Protein AF-A0A916LHG8-F1 (afdb_monomer)

Solvent-accessible surface area (backbone atoms only — not comparable to full-atom values): 3827 Å² total; per-residue (Å²): 116,53,76,92,55,94,58,83,66,48,46,76,89,69,90,75,64,92,92,65,85,87,76,58,46,85,49,69,91,78,91,67,80,87,81,71,66,51,70,50,61,81,90,83,53,80,76,47,76,48,67,129

Foldseek 3Di:
DPPPPDDPFAWDPDDDDPPDDIDGDDDDDDPDDDDFKDFDDPVPDTDDIDGD

Radius of gyration: 13.19 Å; Cα contacts (8 Å, |Δi|>4): 51; chains: 1; bounding box: 28×27×32 Å

Mean predicted aligned error: 2.87 Å

Structure (mmCIF, N/CA/C/O backbone):
data_AF-A0A916LHG8-F1
#
_entry.id   AF-A0A916LHG8-F1
#
loop_
_atom_site.group_PDB
_atom_site.id
_atom_site.type_symbol
_atom_site.label_atom_id
_atom_site.label_alt_id
_atom_site.label_comp_id
_atom_site.label_asym_id
_atom_site.label_entity_id
_atom_site.label_seq_id
_atom_site.pdbx_PDB_ins_code
_atom_site.Cartn_x
_atom_site.Cartn_y
_atom_site.Cartn_z
_atom_site.occupancy
_atom_site.B_iso_or_equiv
_atom_site.auth_seq_id
_atom_site.auth_comp_id
_atom_site.auth_asym_id
_atom_site.auth_atom_id
_atom_site.pdbx_PDB_model_num
ATOM 1 N N . MET A 1 1 ? 6.948 0.037 -2.161 1.0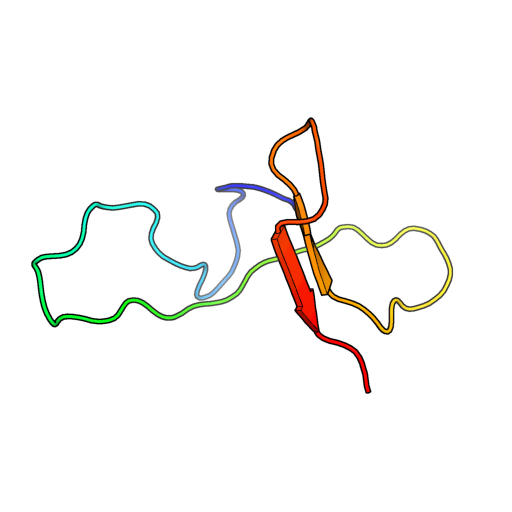0 88.38 1 MET A N 1
ATOM 2 C CA . MET A 1 1 ? 5.951 1.105 -1.936 1.00 88.38 1 MET A CA 1
ATOM 3 C C . MET A 1 1 ? 6.684 2.390 -1.595 1.00 88.38 1 MET A C 1
ATOM 5 O O . MET A 1 1 ? 7.575 2.351 -0.753 1.00 88.38 1 MET A O 1
ATOM 9 N N . LEU A 1 2 ? 6.314 3.507 -2.217 1.00 90.75 2 LEU A N 1
ATOM 10 C CA . LEU A 1 2 ? 6.773 4.838 -1.818 1.00 90.75 2 LEU A CA 1
ATOM 11 C C . LEU A 1 2 ? 5.929 5.318 -0.623 1.00 90.75 2 LEU A C 1
ATOM 13 O O . LEU A 1 2 ? 4.896 5.961 -0.799 1.00 90.75 2 LEU A O 1
ATOM 17 N N . TRP A 1 3 ? 6.318 4.925 0.595 1.00 87.81 3 TRP A N 1
ATOM 18 C CA . TRP A 1 3 ? 5.563 5.233 1.817 1.00 87.81 3 TRP A CA 1
ATOM 19 C C . TRP A 1 3 ? 5.566 6.727 2.134 1.00 87.81 3 TRP A C 1
ATOM 21 O O . TRP A 1 3 ? 6.637 7.325 2.192 1.00 87.81 3 TRP A O 1
ATO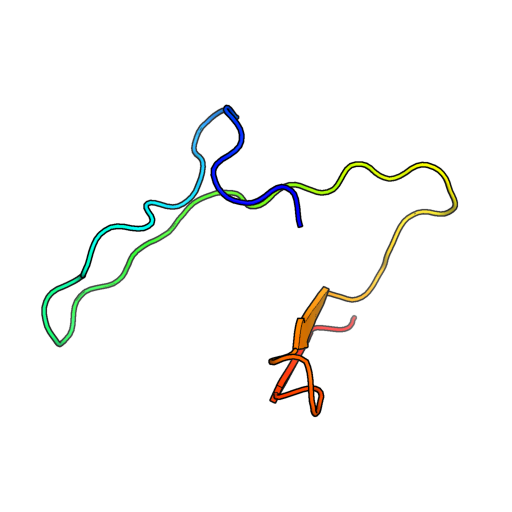M 31 N N . GLN A 1 4 ? 4.381 7.307 2.371 1.00 81.25 4 GLN A N 1
ATOM 32 C CA . GLN A 1 4 ? 4.192 8.720 2.745 1.00 81.25 4 GLN A CA 1
ATOM 33 C C . GLN A 1 4 ? 4.897 9.739 1.827 1.00 81.25 4 GLN A C 1
ATOM 35 O O . GLN A 1 4 ? 5.017 10.914 2.171 1.00 81.25 4 GLN A O 1
ATOM 40 N N . ALA A 1 5 ? 5.325 9.315 0.636 1.00 85.06 5 ALA A N 1
ATOM 41 C CA . ALA A 1 5 ? 5.794 10.221 -0.393 1.00 85.06 5 ALA A CA 1
ATOM 42 C C . ALA A 1 5 ? 4.616 11.079 -0.876 1.00 85.06 5 ALA A C 1
ATOM 44 O O . ALA A 1 5 ? 3.477 10.607 -0.960 1.00 85.06 5 ALA A O 1
ATOM 45 N N . ALA A 1 6 ? 4.892 12.344 -1.197 1.00 84.38 6 ALA A N 1
ATOM 46 C CA . ALA A 1 6 ? 3.881 13.233 -1.746 1.00 84.38 6 ALA A CA 1
ATOM 47 C C . ALA A 1 6 ? 3.363 12.671 -3.080 1.00 84.38 6 ALA A C 1
ATOM 49 O O . ALA A 1 6 ? 4.133 12.413 -4.004 1.00 84.38 6 ALA A O 1
ATOM 50 N N . GLY A 1 7 ? 2.049 12.495 -3.162 1.00 89.44 7 GLY A N 1
ATOM 51 C CA . GLY A 1 7 ? 1.326 12.037 -4.339 1.00 89.44 7 GLY A CA 1
ATOM 52 C C . GLY A 1 7 ? -0.125 12.517 -4.253 1.00 89.44 7 GLY A C 1
ATOM 53 O O . GLY A 1 7 ? -0.602 12.812 -3.152 1.00 89.44 7 GLY A O 1
ATOM 54 N N . PRO A 1 8 ? -0.823 12.671 -5.387 1.00 94.00 8 PRO A N 1
ATOM 55 C CA . PRO A 1 8 ? -2.232 13.044 -5.361 1.00 94.00 8 PRO A CA 1
ATOM 56 C C . PRO A 1 8 ? -3.063 11.939 -4.688 1.00 94.00 8 PRO A C 1
ATOM 58 O O . PRO A 1 8 ? -2.850 10.761 -4.948 1.00 94.00 8 PRO A O 1
ATOM 61 N N . ASP A 1 9 ? -4.009 12.308 -3.822 1.00 94.62 9 ASP A N 1
ATOM 62 C CA . ASP A 1 9 ? -4.947 11.386 -3.155 1.00 94.62 9 ASP A CA 1
ATOM 63 C C . ASP A 1 9 ? -4.299 10.187 -2.424 1.00 94.62 9 ASP A C 1
ATOM 65 O O . ASP A 1 9 ? -4.887 9.103 -2.358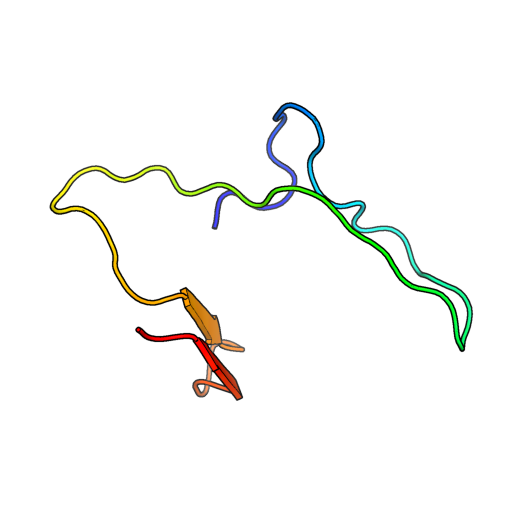 1.00 94.62 9 ASP A O 1
ATOM 69 N N . THR A 1 10 ? -3.079 10.338 -1.894 1.00 96.31 10 THR A N 1
ATOM 70 C CA . THR A 1 10 ? -2.399 9.280 -1.125 1.00 96.31 10 THR A CA 1
ATOM 71 C C . THR A 1 10 ? -3.213 8.883 0.110 1.00 96.31 10 THR A C 1
ATOM 73 O O . THR A 1 10 ? -3.754 9.741 0.809 1.00 96.31 10 THR A O 1
ATOM 76 N N . ILE A 1 11 ? -3.274 7.579 0.406 1.00 96.12 11 ILE A N 1
ATOM 77 C CA . ILE A 1 11 ? -3.956 7.073 1.606 1.00 96.12 11 ILE A CA 1
ATOM 78 C C . ILE A 1 11 ? -3.386 7.705 2.887 1.00 96.12 11 ILE A C 1
ATOM 80 O O . ILE A 1 11 ? -2.171 7.812 3.066 1.00 96.12 11 ILE A O 1
ATOM 84 N N . SER A 1 12 ? -4.273 8.123 3.794 1.00 94.75 12 SER A N 1
ATOM 85 C CA . SER A 1 12 ? -3.868 8.684 5.085 1.00 94.75 12 SER A CA 1
ATOM 86 C C . SER A 1 12 ? -3.236 7.611 5.973 1.00 94.75 12 SER A C 1
ATOM 88 O O . SER A 1 12 ? -3.818 6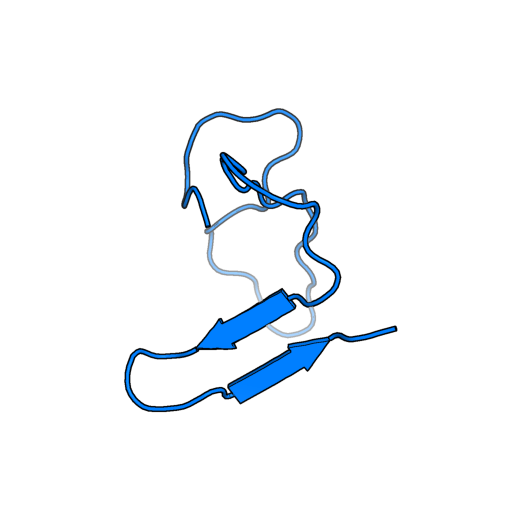.546 6.169 1.00 94.75 12 SER A O 1
ATOM 90 N N . GLY A 1 13 ? -2.072 7.915 6.554 1.00 93.31 13 GLY A N 1
ATOM 91 C CA . GLY A 1 13 ? -1.421 7.082 7.574 1.00 93.31 13 GLY A CA 1
ATOM 92 C C . GLY A 1 13 ? -1.886 7.367 9.007 1.00 93.31 1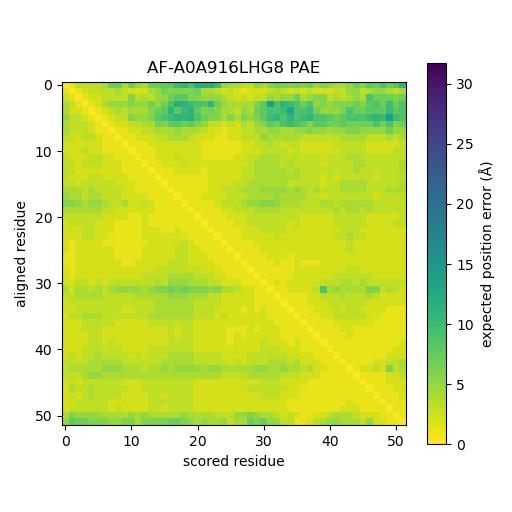3 GLY A C 1
ATOM 93 O O . GLY A 1 13 ? -1.243 6.911 9.950 1.00 93.31 13 GLY A O 1
ATOM 94 N N . ALA A 1 14 ? -2.939 8.168 9.188 1.00 96.94 14 ALA A N 1
ATOM 95 C CA . ALA A 1 14 ? -3.501 8.456 10.503 1.00 96.94 14 ALA A CA 1
ATOM 96 C C . ALA A 1 14 ? -4.273 7.252 11.065 1.00 96.94 14 ALA A C 1
ATOM 98 O O . ALA A 1 14 ? -4.840 6.452 10.322 1.00 96.94 14 ALA A O 1
ATOM 99 N N . THR A 1 15 ? -4.342 7.158 12.393 1.00 97.81 15 THR A N 1
ATOM 100 C CA . THR A 1 15 ? -5.195 6.182 13.080 1.00 97.81 15 THR A CA 1
ATOM 101 C C . THR A 1 15 ? -6.664 6.408 12.725 1.00 97.81 15 THR A C 1
ATOM 103 O O . THR A 1 15 ? -7.133 7.547 12.741 1.00 97.81 15 THR A O 1
ATOM 106 N N . ILE A 1 16 ? -7.402 5.325 12.469 1.00 98.00 16 ILE A N 1
ATOM 107 C CA . ILE A 1 16 ? -8.855 5.359 12.267 1.00 98.00 16 ILE A CA 1
ATOM 108 C C . ILE A 1 16 ? -9.601 4.821 13.501 1.00 98.00 16 ILE A C 1
ATOM 110 O O . ILE A 1 16 ? -9.093 3.916 14.170 1.00 98.00 16 ILE A O 1
ATOM 114 N N . PRO A 1 17 ? -10.800 5.343 13.816 1.00 98.31 17 PRO A N 1
ATOM 115 C CA . PRO A 1 17 ? -11.691 4.738 14.803 1.00 98.31 17 PRO A CA 1
ATOM 116 C C . PRO A 1 17 ? -12.155 3.335 14.386 1.00 98.31 17 PRO A C 1
ATOM 118 O O . PRO A 1 17 ? -12.177 2.989 13.205 1.00 98.31 17 PRO A O 1
ATOM 121 N N . GLN A 1 18 ? -12.573 2.520 15.355 1.00 98.00 18 GLN A N 1
ATOM 122 C CA . GLN A 1 18 ? -13.126 1.196 15.070 1.00 98.00 18 GLN A CA 1
ATOM 123 C C . GLN A 1 18 ? -14.406 1.300 14.225 1.00 98.00 18 GLN A C 1
ATOM 125 O O . GLN A 1 18 ? -15.309 2.061 14.557 1.00 98.00 18 GLN A O 1
ATOM 130 N N . GLY A 1 19 ? -14.496 0.482 13.171 1.00 98.31 19 GLY A N 1
ATOM 131 C CA . GLY A 1 19 ? -15.646 0.436 12.260 1.00 98.31 19 GLY A CA 1
ATOM 132 C C . GLY A 1 19 ? -15.570 1.416 11.084 1.00 98.31 19 GLY A C 1
ATOM 133 O O . GLY A 1 19 ? -16.356 1.283 10.150 1.00 98.31 19 GLY A O 1
ATOM 134 N N . GLU A 1 20 ? -14.612 2.344 11.094 1.00 98.50 20 GLU A N 1
ATOM 135 C CA . GLU A 1 20 ? -14.364 3.275 9.990 1.00 98.50 20 GLU A CA 1
ATOM 136 C C . GLU A 1 20 ? -13.460 2.664 8.907 1.00 98.50 20 GLU A C 1
ATOM 138 O O . GLU A 1 20 ? -12.819 1.629 9.106 1.00 98.50 20 GLU A O 1
ATOM 143 N N . GLN A 1 21 ? -13.390 3.326 7.748 1.00 97.81 21 GLN A N 1
ATOM 144 C CA . GLN A 1 21 ? -12.509 2.956 6.636 1.00 97.81 21 GLN A CA 1
ATOM 145 C C . GLN A 1 21 ? -11.641 4.143 6.206 1.00 97.81 21 GLN A C 1
ATOM 147 O O . GLN A 1 21 ? -12.051 5.298 6.293 1.00 97.81 21 GLN A O 1
ATOM 152 N N . SER A 1 22 ? -10.447 3.850 5.690 1.00 97.38 22 SER A N 1
ATOM 153 C CA . SER A 1 22 ? -9.576 4.819 5.019 1.00 97.38 22 SER A CA 1
ATOM 154 C C . SER A 1 22 ? -9.296 4.325 3.606 1.00 97.38 22 SER A C 1
ATOM 156 O O . SER A 1 22 ? -9.061 3.135 3.398 1.00 97.38 22 SER A O 1
ATOM 158 N N . THR A 1 23 ? -9.332 5.231 2.633 1.00 97.50 23 THR A N 1
ATOM 159 C CA . THR A 1 23 ? -9.082 4.920 1.224 1.00 97.50 23 THR A CA 1
ATOM 160 C C . THR A 1 23 ? -8.173 5.969 0.603 1.00 97.50 23 THR A C 1
ATOM 162 O O . THR A 1 23 ? -8.158 7.126 1.023 1.00 97.50 23 THR A O 1
ATOM 165 N N . GLY A 1 24 ? -7.392 5.555 -0.387 1.00 96.19 24 GLY A N 1
ATOM 166 C CA . GLY A 1 24 ? -6.482 6.420 -1.120 1.00 96.19 24 GLY A CA 1
ATOM 167 C C . GLY A 1 24 ? -5.532 5.619 -1.998 1.00 96.19 24 GLY A C 1
ATOM 168 O O . GLY A 1 24 ? -5.621 4.394 -2.097 1.00 96.19 24 GLY A O 1
ATOM 169 N N . LYS A 1 25 ? -4.624 6.327 -2.662 1.00 96.81 25 LYS A N 1
ATO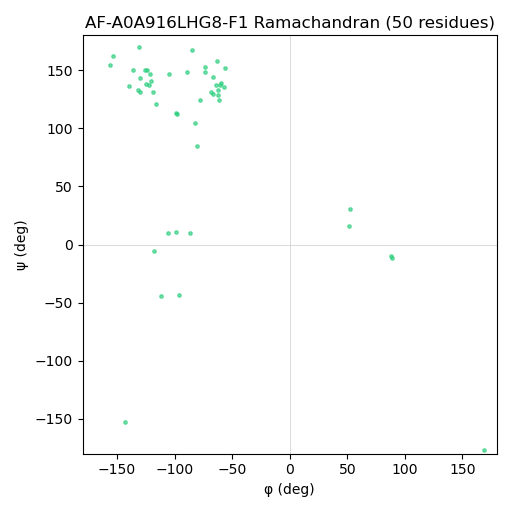M 170 C CA . LYS A 1 25 ? -3.649 5.752 -3.588 1.00 96.81 25 LYS A CA 1
ATOM 171 C C . LYS A 1 25 ? -2.376 5.341 -2.847 1.00 96.81 25 LYS A C 1
ATOM 173 O O . LYS A 1 25 ? -1.966 5.979 -1.877 1.00 96.81 25 LYS A O 1
ATOM 178 N N . ILE A 1 26 ? -1.738 4.286 -3.343 1.00 96.12 26 ILE A N 1
ATOM 179 C CA . ILE A 1 26 ? -0.366 3.899 -3.007 1.00 96.12 26 ILE A CA 1
ATOM 180 C C . ILE A 1 26 ? 0.452 3.870 -4.294 1.00 96.12 26 ILE A C 1
ATOM 182 O O . ILE A 1 26 ? -0.074 3.556 -5.362 1.00 96.12 26 ILE A O 1
ATOM 186 N N . TYR A 1 27 ? 1.734 4.209 -4.193 1.00 96.31 27 TYR A N 1
ATOM 187 C CA . TYR A 1 27 ? 2.590 4.407 -5.357 1.00 96.31 27 TYR A CA 1
ATOM 188 C C . TYR A 1 27 ? 3.829 3.520 -5.322 1.00 96.31 27 TYR A C 1
ATOM 190 O O . TYR A 1 27 ? 4.372 3.185 -4.262 1.00 96.31 27 TYR A O 1
ATOM 198 N N . PHE A 1 28 ? 4.289 3.170 -6.518 1.00 96.50 28 PHE A N 1
ATOM 199 C CA . PHE A 1 28 ? 5.506 2.415 -6.765 1.00 96.50 28 PHE A CA 1
ATOM 200 C C . PHE A 1 28 ? 6.284 3.141 -7.857 1.00 96.50 28 PHE A C 1
ATOM 202 O O . PHE A 1 28 ? 5.704 3.520 -8.872 1.00 96.50 28 PHE A O 1
ATOM 209 N N . ASP A 1 29 ? 7.581 3.327 -7.640 1.00 96.81 29 ASP A N 1
ATOM 210 C CA . ASP A 1 29 ? 8.491 3.683 -8.722 1.00 96.81 29 ASP A CA 1
ATOM 211 C C . ASP A 1 29 ? 8.879 2.387 -9.444 1.00 96.81 29 ASP A C 1
ATOM 213 O O . ASP A 1 29 ? 9.586 1.544 -8.886 1.00 96.81 29 ASP A O 1
ATOM 217 N N . VAL A 1 30 ? 8.312 2.171 -10.630 1.00 97.25 30 VAL A N 1
ATOM 218 C CA . VAL A 1 30 ? 8.521 0.957 -11.425 1.0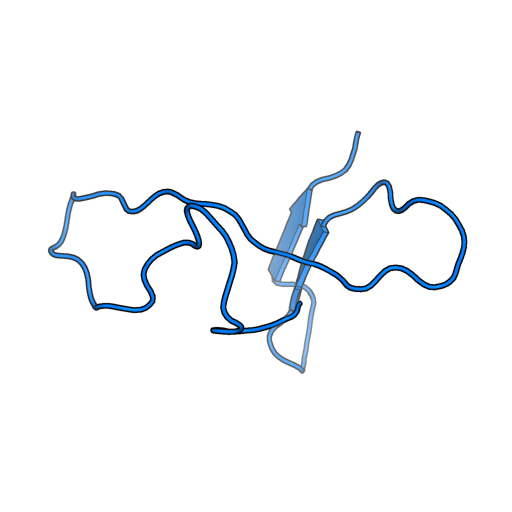0 97.25 30 VAL A CA 1
ATOM 219 C C . VAL A 1 30 ? 9.573 1.247 -12.486 1.00 97.25 30 VAL A C 1
ATOM 221 O O . VAL A 1 30 ? 9.329 1.996 -13.426 1.00 97.25 30 VAL A O 1
ATOM 224 N N . THR A 1 31 ? 10.730 0.603 -12.362 1.00 97.31 31 THR A N 1
ATOM 225 C CA . THR A 1 31 ? 11.879 0.776 -13.268 1.00 97.31 31 THR A CA 1
ATOM 226 C C . THR A 1 31 ? 12.081 -0.403 -14.228 1.00 97.31 31 THR A C 1
ATOM 228 O O . THR A 1 31 ? 13.094 -0.478 -14.922 1.00 97.31 31 THR A O 1
ATOM 231 N N . GLY A 1 32 ? 11.120 -1.331 -14.282 1.00 97.12 32 GLY A N 1
ATOM 232 C CA . GLY A 1 32 ? 11.169 -2.557 -15.080 1.00 97.12 32 GLY A CA 1
ATOM 233 C C . GLY A 1 32 ? 9.806 -2.935 -15.677 1.00 97.12 32 GLY A C 1
ATOM 234 O O . GLY A 1 32 ? 8.986 -2.051 -15.931 1.00 97.12 32 GLY A O 1
ATOM 235 N N . PRO A 1 33 ? 9.549 -4.235 -15.928 1.00 98.38 33 PRO A N 1
ATOM 236 C CA . PRO A 1 33 ? 8.259 -4.708 -16.425 1.00 98.38 33 PRO A CA 1
ATOM 237 C C . PRO A 1 33 ? 7.087 -4.295 -15.527 1.00 98.38 33 PRO A C 1
ATOM 239 O O . PRO A 1 33 ? 7.239 -4.148 -14.313 1.00 98.38 33 PRO A O 1
ATOM 242 N N . SER A 1 34 ? 5.904 -4.144 -16.123 1.00 97.88 34 SER A N 1
ATOM 243 C CA . SER A 1 34 ? 4.691 -3.788 -15.386 1.00 97.88 34 SER A CA 1
ATOM 244 C C . SER A 1 34 ? 4.329 -4.869 -14.356 1.00 97.88 34 SER A C 1
ATOM 246 O O . SER A 1 34 ? 4.242 -6.042 -14.726 1.00 97.88 34 SER A O 1
ATOM 248 N N . PRO A 1 35 ? 4.098 -4.503 -13.082 1.00 97.56 35 PRO A N 1
ATOM 249 C CA . PRO A 1 35 ? 3.706 -5.462 -12.058 1.00 97.56 35 PRO A CA 1
ATOM 250 C C . PRO A 1 35 ? 2.247 -5.900 -12.238 1.00 97.56 35 PRO A C 1
ATOM 252 O O . PRO A 1 35 ? 1.400 -5.112 -12.657 1.00 97.56 35 PRO A O 1
ATOM 255 N N . THR A 1 36 ? 1.953 -7.144 -11.863 1.00 98.19 36 THR A N 1
ATOM 256 C CA . THR A 1 36 ? 0.597 -7.726 -11.870 1.00 98.19 36 THR A CA 1
ATOM 257 C C . THR A 1 36 ? 0.106 -8.140 -10.483 1.00 98.19 36 THR A C 1
ATOM 259 O O . THR A 1 36 ? -1.041 -8.550 -10.350 1.00 98.19 36 THR A O 1
ATOM 262 N N . ILE A 1 37 ? 0.958 -8.046 -9.457 1.00 98.06 37 ILE A N 1
ATOM 263 C CA . ILE A 1 37 ? 0.686 -8.516 -8.095 1.00 98.06 37 ILE A CA 1
ATOM 264 C C . ILE A 1 37 ? 1.007 -7.400 -7.101 1.00 98.06 37 ILE A C 1
ATOM 266 O O . ILE A 1 37 ? 1.995 -6.676 -7.263 1.00 98.06 37 ILE A O 1
ATOM 270 N N . VAL A 1 38 ? 0.198 -7.293 -6.048 1.00 97.88 38 VAL A N 1
ATOM 271 C CA . VAL A 1 38 ? 0.491 -6.482 -4.859 1.00 97.88 38 VAL A CA 1
ATOM 272 C C . VAL A 1 38 ? 0.553 -7.407 -3.649 1.00 97.88 38 VAL A C 1
ATOM 274 O O . VAL A 1 38 ? -0.361 -8.197 -3.436 1.00 97.88 38 VAL A O 1
ATOM 277 N N . ALA A 1 39 ? 1.608 -7.291 -2.842 1.00 98.06 39 ALA A N 1
ATOM 278 C CA . ALA A 1 39 ? 1.757 -8.046 -1.602 1.00 98.06 39 ALA A CA 1
ATOM 279 C C . ALA A 1 39 ? 1.987 -7.110 -0.406 1.00 98.06 39 ALA A C 1
ATOM 281 O O . ALA A 1 39 ? 2.757 -6.147 -0.496 1.00 98.06 39 ALA A O 1
ATOM 282 N N . MET A 1 40 ? 1.335 -7.403 0.721 1.00 97.94 40 MET A N 1
ATOM 283 C CA . MET A 1 40 ? 1.663 -6.825 2.026 1.00 97.94 40 MET A CA 1
ATOM 284 C C . MET A 1 40 ? 2.542 -7.816 2.785 1.00 97.94 40 MET A C 1
ATOM 286 O O . MET A 1 40 ? 2.082 -8.884 3.177 1.00 97.94 40 MET A O 1
ATOM 290 N N . ASN A 1 41 ? 3.800 -7.445 2.995 1.00 97.50 41 ASN A N 1
ATOM 291 C CA . ASN A 1 41 ? 4.819 -8.248 3.664 1.00 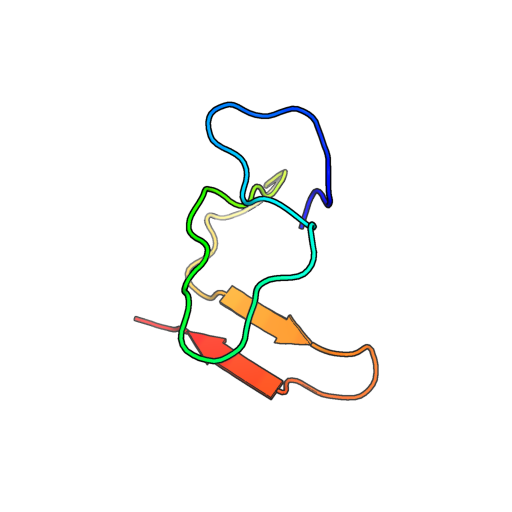97.50 41 ASN A CA 1
ATOM 292 C C . ASN A 1 41 ? 5.328 -7.491 4.901 1.00 97.50 41 ASN A C 1
ATOM 294 O O . ASN A 1 41 ? 5.478 -6.266 4.863 1.00 97.50 41 ASN A O 1
ATOM 298 N N . ASN A 1 42 ? 5.573 -8.203 6.002 1.00 97.50 42 ASN A N 1
ATOM 299 C CA . ASN A 1 42 ? 6.013 -7.612 7.277 1.00 97.50 42 ASN A CA 1
ATOM 300 C C . ASN A 1 42 ? 7.534 -7.705 7.523 1.00 97.50 42 ASN A C 1
ATOM 302 O O . ASN A 1 42 ? 7.994 -7.460 8.637 1.00 97.50 42 ASN A O 1
ATOM 306 N N . GLY A 1 43 ? 8.312 -8.079 6.509 1.00 97.19 43 GLY A N 1
ATOM 307 C CA . GLY A 1 43 ? 9.748 -8.351 6.581 1.00 97.19 43 GLY A CA 1
ATOM 308 C C . GLY A 1 43 ? 10.102 -9.801 6.929 1.00 97.19 43 GLY A C 1
ATOM 309 O O . GLY A 1 43 ? 11.262 -10.178 6.784 1.00 97.19 43 GLY A O 1
ATOM 310 N N . MET A 1 44 ? 9.128 -10.611 7.357 1.00 98.06 44 MET A N 1
ATOM 311 C CA . MET A 1 44 ? 9.301 -12.031 7.691 1.00 98.06 44 MET A CA 1
ATOM 312 C C . MET A 1 44 ? 8.578 -12.933 6.689 1.00 98.06 44 MET A C 1
ATOM 314 O O . MET A 1 44 ? 9.143 -13.926 6.237 1.00 98.06 44 MET A O 1
ATOM 318 N N . GLU A 1 45 ? 7.341 -12.578 6.335 1.00 98.00 45 GLU A N 1
ATOM 319 C CA . GLU A 1 45 ? 6.482 -13.351 5.436 1.00 98.00 45 GLU A CA 1
ATOM 320 C C . GLU A 1 45 ? 5.457 -12.466 4.712 1.00 98.00 45 GLU A C 1
ATOM 322 O O . GLU A 1 45 ? 5.171 -11.331 5.120 1.00 98.00 45 GLU A O 1
ATOM 327 N N . ASP A 1 46 ? 4.898 -13.008 3.631 1.00 98.25 46 ASP A N 1
ATOM 328 C CA . ASP A 1 46 ? 3.785 -12.400 2.909 1.00 98.25 46 ASP A CA 1
ATOM 329 C C . ASP A 1 46 ? 2.483 -12.651 3.672 1.00 98.25 46 ASP A C 1
ATOM 331 O O . ASP A 1 46 ? 2.124 -13.791 3.959 1.00 98.25 46 ASP A O 1
ATOM 335 N N . LEU A 1 47 ? 1.767 -11.577 4.000 1.00 98.31 47 LEU A N 1
ATOM 336 C CA . LEU A 1 47 ? 0.535 -11.640 4.787 1.00 98.31 47 LEU A CA 1
ATOM 337 C C . LEU A 1 47 ? -0.709 -11.644 3.903 1.00 98.31 47 LEU A C 1
ATOM 339 O O . LEU A 1 47 ? -1.660 -12.373 4.169 1.00 98.31 47 LEU A O 1
ATOM 343 N N . LEU A 1 48 ? -0.718 -10.791 2.877 1.00 98.38 48 LEU A N 1
ATOM 344 C CA . LEU A 1 48 ? -1.831 -10.630 1.945 1.00 98.38 48 LEU A CA 1
ATOM 345 C C . LEU A 1 48 ? -1.277 -10.465 0.531 1.00 98.38 48 LEU A C 1
ATOM 347 O O . LEU A 1 48 ? -0.323 -9.710 0.334 1.00 98.38 48 LEU A O 1
ATOM 351 N N . ILE A 1 49 ? -1.892 -11.146 -0.435 1.00 98.25 49 ILE A N 1
ATOM 352 C CA . ILE A 1 49 ? -1.518 -11.119 -1.850 1.00 98.25 49 ILE A CA 1
ATOM 353 C C . ILE A 1 49 ? -2.778 -10.844 -2.671 1.00 98.25 49 ILE A C 1
ATOM 355 O O . ILE A 1 49 ? -3.806 -11.493 -2.477 1.00 98.25 49 ILE A O 1
ATOM 359 N N . TRP A 1 50 ? -2.681 -9.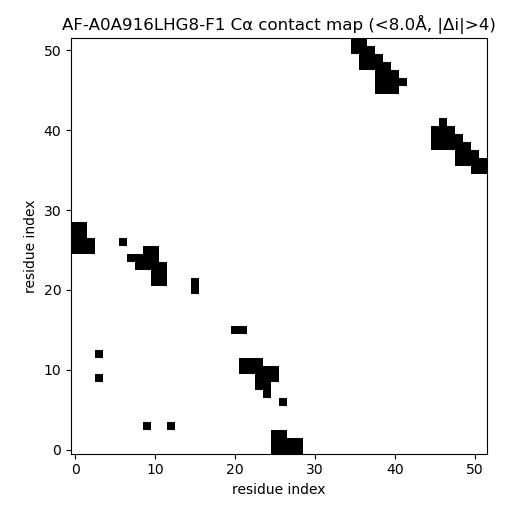884 -3.586 1.00 98.38 50 TRP A N 1
ATOM 360 C CA . TRP A 1 50 ? -3.679 -9.619 -4.616 1.00 98.38 50 TRP A CA 1
ATOM 361 C C . TRP A 1 50 ? -3.047 -9.871 -5.980 1.00 98.38 50 TRP A C 1
ATOM 363 O O . TRP A 1 50 ? -2.050 -9.235 -6.330 1.00 98.38 50 TRP A O 1
ATOM 373 N N . GLU A 1 51 ? -3.641 -10.791 -6.731 1.00 97.06 51 GLU A N 1
ATOM 374 C CA . GLU A 1 51 ? -3.229 -11.228 -8.066 1.00 97.06 51 GLU A CA 1
ATOM 375 C C . GLU A 1 51 ? -4.447 -11.231 -9.022 1.00 97.06 51 GLU A C 1
ATOM 377 O O . GLU A 1 51 ? -5.563 -10.994 -8.548 1.00 97.06 51 GLU A O 1
ATOM 382 N N . PRO A 1 52 ? -4.252 -11.396 -10.346 1.00 93.06 52 PRO A N 1
ATOM 383 C CA . PRO A 1 52 ? -5.329 -11.354 -11.342 1.00 93.06 52 PRO A CA 1
ATOM 384 C C . PRO A 1 52 ? -6.467 -12.363 -11.141 1.00 93.06 52 PRO A C 1
ATOM 386 O O . PRO A 1 52 ? -6.190 -13.502 -10.706 1.00 93.06 52 PRO A O 1
#

pLDDT: mean 95.75, std 3.94, range [81.25, 98.5]

InterPro domains:
  IPR015250 MPT63-like [PF09167] (2-50)
  IPR029050 Immunoprotective extracellular, immunoglobulin-like domain superfamily [G3DSA:2.60.40.1240] (1-52)

Sequence (52 aa):
MLWQAAGPDTISGATIPQGEQSTGKIYFDVTGPSPTIVAMNNGMEDLLIWEP

Secondary structure (DSSP, 8-state):
--TT---TTBPP-S---TT-----B------SSPP--EEEE-SSSEEEEE--

Organism: Mycobacterium tuberculosis (NCBI:txid1773)